Protein AF-A0A6V7LIC2-F1 (afdb_monomer)

Nearest PDB structures (foldseek):
  8or6-assembly2_B  TM=9.804E-01  e=8.734E-14  Drosophila melanogaster
  8orp-assembly2_B  TM=9.839E-01  e=2.144E-13  Drosophila melanogaster
  1tmq-assembly1_A  TM=9.818E-01  e=6.800E-13  Tenebrio molitor
  1vah-assembly1_A  TM=9.718E-01  e=3.379E-12  Sus scrofa
  1viw-assembly1_A  TM=9.582E-01  e=3.866E-11  Tenebrio molitor

InterPro domains:
  IPR006046 Alpha amylase [PR00110] (35-53)
  IPR006046 Alpha amylase [PR00110] (94-106)
  IPR017853 Glycoside hydrolase superfamily [SSF51445] (1-125)

Radius of gyration: 16.72 Å; Cα contacts (8 Å, |Δi|>4): 170; chains: 1; bounding box: 40×32×42 Å

Solvent-accessible surface area (backbone atoms only — not comparable to full-atom values): 7588 Å² total; per-residue (Å²): 77,79,67,38,69,81,48,60,56,67,60,52,47,55,54,58,72,70,56,71,56,46,58,50,91,78,73,39,57,88,81,34,66,74,88,52,49,31,38,29,90,48,89,79,83,59,92,71,54,54,77,71,41,43,92,72,29,24,29,40,38,62,55,53,12,29,53,54,20,30,27,71,70,65,76,40,67,66,76,66,55,81,62,66,53,84,88,72,82,60,69,56,80,94,28,44,41,77,48,55,57,53,88,46,35,68,71,67,37,90,68,55,58,88,32,40,45,34,83,92,47,45,82,73,58,102

Mean predicted aligned error: 3.37 Å

Organism: NCBI:txid1563983

Foldseek 3Di:
DPPQLPDQLVVLQVVQVPDDADDVVVVDDPPHGDADEDEDDDPPPDPRDPVSNLVRHAYEFPVQLLVLLCCLVVVDPPVVCPVPAPPPSTDHPRRYDYDNDDPAVLVPHDDNGNSRDDVVNVVSVD

pLDDT: mean 94.52, std 4.38, range [71.5, 98.5]

Structure (mmCIF, N/CA/C/O backbone):
data_AF-A0A6V7LIC2-F1
#
_entry.id   AF-A0A6V7LIC2-F1
#
loop_
_atom_site.group_PDB
_atom_site.id
_atom_site.type_symbol
_atom_site.label_atom_id
_atom_site.label_alt_id
_atom_site.label_comp_id
_atom_site.label_asym_id
_atom_site.label_entity_id
_atom_site.label_seq_id
_atom_site.pdbx_PDB_ins_code
_atom_site.Cartn_x
_atom_site.Cartn_y
_atom_site.Cartn_z
_atom_site.occupancy
_atom_site.B_iso_or_equiv
_atom_site.auth_seq_id
_atom_site.auth_comp_id
_atom_site.auth_asym_id
_atom_site.auth_atom_id
_atom_site.pdbx_PDB_model_num
ATOM 1 N N . LEU A 1 1 ? -9.300 2.058 3.115 1.00 96.62 1 LEU A N 1
ATOM 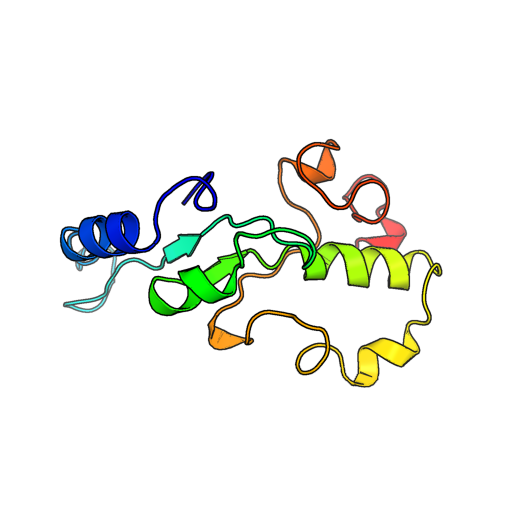2 C CA . LEU A 1 1 ? -9.723 3.467 3.165 1.00 96.62 1 LEU A CA 1
ATOM 3 C C . LEU A 1 1 ? -9.258 4.118 1.879 1.00 96.62 1 LEU A C 1
ATOM 5 O O . LEU A 1 1 ? -8.054 4.146 1.649 1.00 96.62 1 LEU A O 1
ATOM 9 N N . ASP A 1 2 ? -10.215 4.527 1.057 1.00 97.56 2 ASP A N 1
ATOM 10 C CA . ASP A 1 2 ? -9.996 5.247 -0.201 1.00 97.56 2 ASP A CA 1
ATOM 11 C C . ASP A 1 2 ? -9.378 6.626 0.056 1.00 97.56 2 ASP A C 1
ATOM 13 O O . ASP A 1 2 ? -9.645 7.221 1.105 1.00 97.56 2 ASP A O 1
ATOM 17 N N . ALA A 1 3 ? -8.550 7.105 -0.875 1.00 96.62 3 ALA A N 1
ATOM 18 C CA . ALA A 1 3 ? -8.022 8.470 -0.892 1.00 96.62 3 ALA A CA 1
ATOM 19 C C . ALA A 1 3 ? -7.375 8.931 0.435 1.00 96.62 3 ALA A C 1
ATOM 21 O O . ALA A 1 3 ? -7.364 10.122 0.756 1.00 96.62 3 ALA A O 1
ATOM 22 N N . ALA A 1 4 ? -6.801 8.005 1.212 1.00 97.88 4 ALA A N 1
ATOM 23 C CA . ALA A 1 4 ? -6.312 8.276 2.565 1.00 97.88 4 ALA A CA 1
ATOM 24 C C . ALA A 1 4 ? -5.207 9.342 2.598 1.00 97.88 4 ALA A C 1
ATOM 26 O O . ALA A 1 4 ? -5.123 10.098 3.560 1.00 97.88 4 ALA A O 1
ATOM 27 N N . LYS A 1 5 ? -4.421 9.457 1.518 1.00 97.19 5 LYS A N 1
ATOM 28 C CA . LYS A 1 5 ? -3.421 10.523 1.311 1.00 97.19 5 LYS A CA 1
ATOM 29 C C . LYS A 1 5 ? -3.979 11.943 1.479 1.00 97.19 5 LYS A C 1
ATOM 31 O O . LYS A 1 5 ? -3.225 12.866 1.773 1.00 97.19 5 LYS A O 1
ATOM 36 N N . HIS A 1 6 ? -5.275 12.127 1.238 1.00 97.75 6 HIS A N 1
ATOM 37 C CA . HIS A 1 6 ? -5.953 13.422 1.271 1.00 97.75 6 HIS A CA 1
ATOM 38 C C . HIS A 1 6 ? -6.613 13.726 2.622 1.00 97.75 6 HIS A C 1
ATOM 40 O O . HIS A 1 6 ? -7.341 14.709 2.744 1.00 97.75 6 HIS A O 1
ATOM 46 N N . MET A 1 7 ? -6.367 12.899 3.638 1.00 98.31 7 MET A N 1
ATOM 47 C CA . MET A 1 7 ? -6.859 13.091 4.997 1.00 98.31 7 MET A CA 1
ATOM 48 C C . MET A 1 7 ? -5.683 13.181 5.961 1.00 98.31 7 MET A C 1
ATOM 50 O O . MET A 1 7 ? -4.725 12.423 5.845 1.00 98.31 7 MET A O 1
ATOM 54 N N . TRP A 1 8 ? -5.766 14.067 6.953 1.00 97.88 8 TRP A N 1
ATOM 55 C CA . TRP A 1 8 ? -4.736 14.128 7.984 1.00 97.88 8 TRP A CA 1
ATOM 56 C C . TRP A 1 8 ? -4.663 12.793 8.742 1.00 97.88 8 TRP A C 1
ATOM 58 O O . TRP A 1 8 ? -5.705 12.293 9.188 1.00 97.88 8 TRP A O 1
ATOM 68 N N . PRO A 1 9 ? -3.462 12.220 8.953 1.00 97.25 9 PRO A N 1
ATOM 69 C CA . PRO A 1 9 ? -3.300 10.985 9.720 1.00 97.25 9 PRO A CA 1
ATOM 70 C C . PRO A 1 9 ? -3.982 11.047 11.098 1.00 97.25 9 PRO A C 1
ATOM 72 O O . PRO A 1 9 ? -4.591 10.080 11.554 1.00 97.25 9 PRO A O 1
ATOM 75 N N . GLN A 1 10 ? -3.949 12.209 11.751 1.00 97.25 10 GLN A N 1
ATOM 76 C CA . GLN A 1 10 ? -4.560 12.428 13.062 1.00 97.25 10 GLN A CA 1
ATOM 77 C C . GLN A 1 10 ? -6.089 12.300 13.020 1.00 97.25 10 GLN A C 1
ATOM 79 O O . GLN A 1 10 ? -6.672 11.676 13.908 1.00 97.25 10 GLN A O 1
ATOM 84 N N . ASP A 1 11 ? -6.736 12.822 11.976 1.00 98.00 11 ASP A N 1
ATOM 85 C CA . ASP A 1 11 ? -8.188 12.712 11.812 1.00 98.00 11 ASP A CA 1
ATOM 86 C C . ASP A 1 11 ? -8.599 11.248 11.614 1.00 98.00 11 ASP A C 1
ATOM 88 O O . ASP A 1 11 ? -9.561 10.773 12.225 1.00 98.00 11 ASP A O 1
ATOM 92 N N . LEU A 1 12 ? -7.820 10.495 10.830 1.00 97.50 12 LEU A N 1
ATOM 93 C CA . LEU A 1 12 ? -8.030 9.060 10.628 1.00 97.50 12 LEU A CA 1
ATOM 94 C C . LEU A 1 12 ? -7.867 8.258 11.914 1.00 97.50 12 LEU A C 1
ATOM 96 O O . LEU A 1 12 ? -8.720 7.424 12.227 1.00 97.50 12 LEU A O 1
ATOM 100 N N . ALA A 1 13 ? -6.815 8.535 12.685 1.00 95.81 13 ALA A N 1
ATOM 101 C CA . ALA A 1 13 ? -6.595 7.893 13.974 1.00 95.81 13 ALA A CA 1
ATOM 102 C C . ALA A 1 13 ? -7.801 8.110 14.903 1.00 95.81 13 ALA A C 1
ATOM 104 O O . ALA A 1 13 ? -8.322 7.154 15.479 1.00 95.81 13 ALA A O 1
ATOM 105 N N . ILE A 1 14 ? -8.313 9.342 14.981 1.00 97.25 14 ILE A N 1
ATOM 106 C CA . ILE A 1 14 ? -9.494 9.675 15.785 1.00 97.25 14 ILE A CA 1
ATOM 107 C C . ILE A 1 14 ? -10.729 8.899 15.305 1.00 97.25 14 ILE A C 1
ATOM 109 O O . ILE A 1 14 ? -11.432 8.310 16.130 1.00 97.25 14 ILE A O 1
ATOM 113 N N . ILE A 1 15 ? -10.997 8.851 13.996 1.00 97.44 15 ILE A N 1
ATOM 114 C CA . ILE A 1 15 ? -12.120 8.076 13.442 1.00 97.44 15 ILE A CA 1
ATOM 115 C C . ILE A 1 15 ? -11.998 6.602 13.845 1.00 97.44 15 ILE A C 1
ATOM 117 O O . ILE A 1 15 ? -12.962 6.016 14.342 1.00 97.44 15 ILE A O 1
ATOM 121 N N . TYR A 1 16 ? -10.811 6.010 13.708 1.00 95.44 16 TYR A N 1
ATOM 122 C CA . TYR A 1 16 ? -10.593 4.596 14.007 1.00 95.44 16 TYR A CA 1
ATOM 123 C C . TYR A 1 16 ? -10.743 4.263 15.489 1.00 95.44 16 TYR A C 1
ATOM 125 O O . TYR A 1 16 ? -11.207 3.167 15.799 1.00 95.44 16 TYR A O 1
ATOM 133 N N . THR A 1 17 ? -10.455 5.184 16.416 1.00 94.75 17 THR A N 1
ATOM 134 C CA . THR A 1 17 ? -10.747 4.962 17.851 1.00 94.75 17 THR A CA 1
ATOM 135 C C . THR A 1 17 ? -12.242 4.841 18.157 1.00 94.75 17 THR A C 1
ATOM 137 O O . THR A 1 17 ? -12.611 4.228 19.154 1.00 94.75 17 THR A O 1
ATOM 140 N N . ARG A 1 18 ? -13.115 5.379 17.294 1.00 97.19 18 ARG A N 1
ATOM 141 C CA . ARG A 1 18 ? -14.576 5.366 17.481 1.00 97.19 18 ARG A CA 1
ATOM 142 C C . ARG A 1 18 ? -15.270 4.186 16.807 1.00 97.19 18 ARG A C 1
ATOM 144 O O . ARG A 1 18 ? -16.468 3.990 17.007 1.00 97.19 18 ARG A O 1
ATOM 151 N N . LEU A 1 19 ? -14.548 3.401 16.009 1.00 97.12 19 LEU A N 1
ATOM 152 C CA . LEU A 1 19 ? -15.107 2.205 15.388 1.00 97.12 19 LEU A CA 1
ATOM 153 C C . LEU A 1 19 ? -15.368 1.127 16.441 1.00 97.12 19 LEU A C 1
ATOM 155 O O . LEU A 1 19 ? -14.608 0.984 17.401 1.00 97.12 19 LEU A O 1
ATOM 159 N N . LYS A 1 20 ? -16.440 0.360 16.245 1.00 97.94 20 LYS A N 1
ATOM 160 C CA . LYS A 1 20 ? -16.743 -0.818 17.063 1.00 97.94 20 LYS A CA 1
ATOM 161 C C . LYS A 1 20 ? -15.758 -1.946 16.753 1.00 97.94 20 LYS A C 1
ATOM 163 O O . LYS A 1 20 ? -15.174 -1.992 15.669 1.00 97.94 20 LYS A O 1
ATOM 168 N N . ASP A 1 21 ? -15.610 -2.859 17.703 1.00 98.31 21 ASP A N 1
ATOM 169 C CA . ASP A 1 21 ? -14.958 -4.143 17.452 1.00 98.31 21 ASP A CA 1
ATOM 170 C C . ASP A 1 21 ? -15.795 -4.979 16.466 1.00 98.31 21 ASP A C 1
ATOM 172 O O . ASP A 1 21 ? -16.992 -4.739 16.275 1.00 98.31 21 ASP A O 1
ATOM 176 N N . LEU A 1 22 ? -15.154 -5.949 15.817 1.00 98.44 22 LEU A N 1
ATOM 177 C CA . LEU A 1 22 ? -15.791 -6.865 14.877 1.00 98.44 22 LEU A CA 1
ATOM 178 C C . LEU A 1 22 ? -16.799 -7.776 15.588 1.00 98.44 22 LEU A C 1
ATOM 180 O O . LEU A 1 22 ? -16.636 -8.130 16.756 1.00 98.44 22 LEU A O 1
ATOM 184 N N . ASN A 1 23 ? -17.851 -8.155 14.860 1.00 98.19 23 ASN A N 1
ATOM 185 C CA . ASN A 1 23 ? -18.971 -8.908 15.414 1.00 98.19 23 ASN A CA 1
ATOM 186 C C . ASN A 1 23 ? -18.562 -10.346 15.777 1.00 98.19 23 ASN A C 1
ATOM 188 O O . ASN A 1 23 ? -18.158 -11.114 14.905 1.00 98.19 23 ASN A O 1
ATOM 192 N N . THR A 1 24 ? -18.741 -10.740 17.037 1.00 98.19 24 THR A N 1
ATOM 193 C CA . THR A 1 24 ? -18.46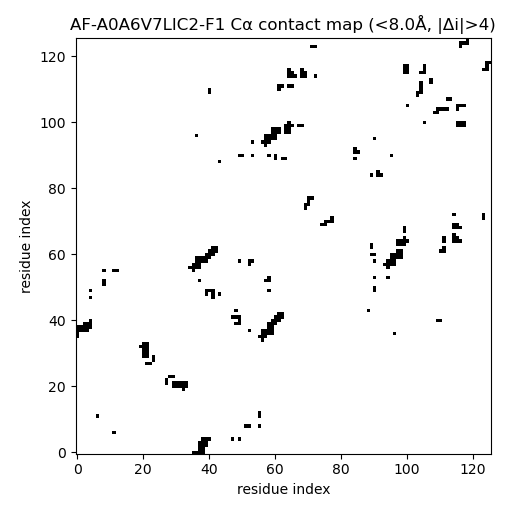4 -12.108 17.497 1.00 98.19 24 THR A CA 1
ATOM 194 C C . THR A 1 24 ? -19.371 -13.151 16.848 1.00 98.19 24 THR A C 1
ATOM 196 O O . THR A 1 24 ? -18.927 -14.272 16.618 1.00 98.19 24 THR A O 1
ATOM 199 N N . ASP A 1 25 ? -20.596 -12.784 16.459 1.00 98.31 25 ASP A N 1
ATOM 200 C CA . ASP A 1 25 ? -21.528 -13.693 15.774 1.00 98.31 25 ASP A CA 1
ATOM 201 C C . ASP A 1 25 ? -21.050 -14.053 14.358 1.00 98.31 25 ASP A C 1
ATOM 203 O O . ASP A 1 25 ? -21.451 -15.070 13.799 1.00 98.31 25 ASP A O 1
ATOM 207 N N . ALA A 1 26 ? -20.156 -13.242 13.781 1.00 97.19 26 ALA A N 1
ATOM 208 C CA . ALA A 1 26 ? -19.492 -13.531 12.511 1.00 97.19 26 ALA A CA 1
ATOM 209 C C . ALA A 1 26 ? -18.200 -14.360 12.683 1.00 97.19 26 ALA A C 1
ATOM 211 O O . ALA A 1 26 ? -17.452 -14.533 11.723 1.00 97.19 26 ALA A O 1
ATOM 212 N N . GLY A 1 27 ? -17.923 -14.866 13.891 1.00 97.75 27 GLY A N 1
ATOM 213 C CA . GLY A 1 27 ? -16.778 -15.732 14.184 1.00 97.75 27 GLY A CA 1
ATOM 214 C C . GLY A 1 27 ? -15.494 -15.004 14.589 1.00 97.75 27 GLY A C 1
ATOM 215 O O . GLY A 1 27 ? -14.448 -15.642 14.708 1.00 97.75 27 GLY A O 1
ATOM 216 N N . PHE A 1 28 ? -15.538 -13.689 14.820 1.00 98.50 28 PHE A N 1
ATOM 217 C CA . PHE A 1 28 ? -14.383 -12.944 15.329 1.00 98.50 28 PHE A CA 1
ATOM 218 C C . PHE A 1 28 ? -14.224 -13.128 16.844 1.00 98.50 28 PHE A C 1
ATOM 220 O O . PHE A 1 28 ? -15.203 -13.187 17.587 1.00 98.50 28 PHE A O 1
ATOM 227 N N . ALA A 1 29 ? -12.982 -13.173 17.328 1.00 98.38 29 ALA A N 1
ATOM 228 C CA . ALA A 1 29 ? -12.719 -13.198 18.765 1.00 98.38 29 ALA A CA 1
ATOM 229 C C . ALA A 1 29 ? -13.183 -11.883 19.434 1.00 98.38 29 ALA A C 1
ATOM 231 O O . ALA A 1 29 ? -13.130 -10.824 18.793 1.00 98.38 29 ALA A O 1
ATOM 232 N N . PRO A 1 30 ? -13.581 -11.897 20.722 1.00 98.00 30 PRO A N 1
ATOM 233 C CA . PRO A 1 30 ? -13.912 -10.674 21.449 1.00 98.00 30 PRO A CA 1
ATOM 234 C C . PRO A 1 30 ? -12.786 -9.636 21.364 1.00 98.00 30 PRO A C 1
ATOM 236 O O . PRO A 1 30 ? -11.610 -9.985 21.465 1.00 98.00 30 PRO A O 1
ATOM 239 N N . LYS A 1 31 ? -13.150 -8.357 21.216 1.00 97.25 31 LYS A N 1
ATOM 240 C CA . LYS A 1 31 ? -12.221 -7.218 21.070 1.00 97.25 31 LYS A CA 1
ATOM 241 C C . LYS A 1 31 ? -11.362 -7.218 19.796 1.00 97.25 31 LYS A C 1
ATOM 243 O O . LYS A 1 31 ? -10.373 -6.489 19.719 1.00 97.25 31 LYS A O 1
ATOM 248 N N . SER A 1 32 ? -11.724 -8.004 18.780 1.00 98.19 32 SER A N 1
ATOM 249 C CA . SER A 1 32 ? -11.057 -7.941 17.474 1.00 98.19 32 SER A CA 1
ATOM 250 C C . SER A 1 32 ? -11.327 -6.594 16.804 1.00 98.19 32 SER A C 1
ATOM 252 O O . SER A 1 32 ? -12.473 -6.274 16.497 1.00 98.19 32 SER A O 1
ATOM 254 N N . ARG A 1 33 ? -10.284 -5.803 16.545 1.00 96.88 33 ARG A N 1
ATOM 255 C CA . ARG A 1 33 ? -10.411 -4.552 15.783 1.00 96.88 33 ARG A CA 1
ATOM 256 C C . ARG A 1 33 ? -10.533 -4.841 14.281 1.00 96.88 33 ARG A C 1
ATOM 258 O O . ARG A 1 33 ? -9.930 -5.805 13.808 1.00 96.88 33 ARG A O 1
ATOM 265 N N . PRO A 1 34 ? -11.261 -4.007 13.516 1.00 96.88 34 PRO A N 1
ATOM 266 C CA . PRO A 1 34 ? -11.224 -4.066 12.060 1.00 96.88 34 PRO A CA 1
ATOM 267 C C . PRO A 1 34 ? -9.796 -3.938 11.523 1.00 96.88 34 PRO A C 1
ATOM 269 O O . PRO A 1 34 ? -8.976 -3.199 12.068 1.00 96.88 34 PRO A O 1
ATOM 272 N N . PHE A 1 35 ? -9.509 -4.646 10.433 1.00 96.69 35 PHE A N 1
ATOM 273 C CA . PHE A 1 35 ? -8.249 -4.500 9.718 1.00 96.69 35 PHE A CA 1
ATOM 274 C C . PHE A 1 35 ? -8.310 -3.285 8.788 1.00 96.69 35 P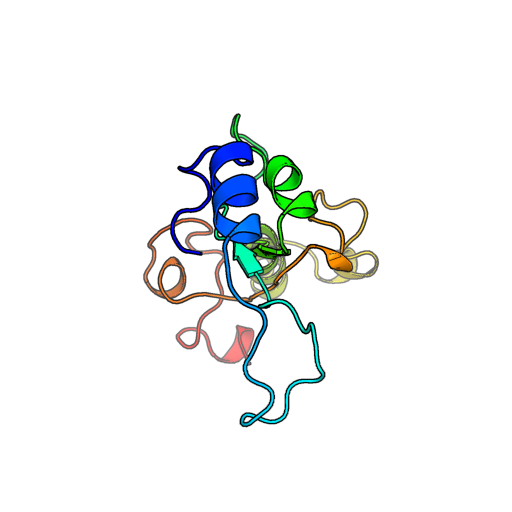HE A C 1
ATOM 276 O O . PHE A 1 35 ? -9.178 -3.207 7.917 1.00 96.69 35 PHE A O 1
ATOM 283 N N . TYR A 1 36 ? -7.374 -2.352 8.953 1.00 97.12 36 TYR A N 1
ATOM 284 C CA . TYR A 1 36 ? -7.289 -1.148 8.133 1.00 97.12 36 TYR A CA 1
ATOM 285 C C . TYR A 1 36 ? -6.139 -1.259 7.142 1.00 97.12 36 TYR A C 1
ATOM 287 O O . TYR A 1 36 ? -4.994 -1.500 7.527 1.00 97.12 36 TYR A O 1
ATOM 295 N N . TYR A 1 37 ? -6.442 -1.002 5.875 1.00 97.69 37 TYR A N 1
ATOM 296 C CA . TYR A 1 37 ? -5.444 -0.645 4.880 1.00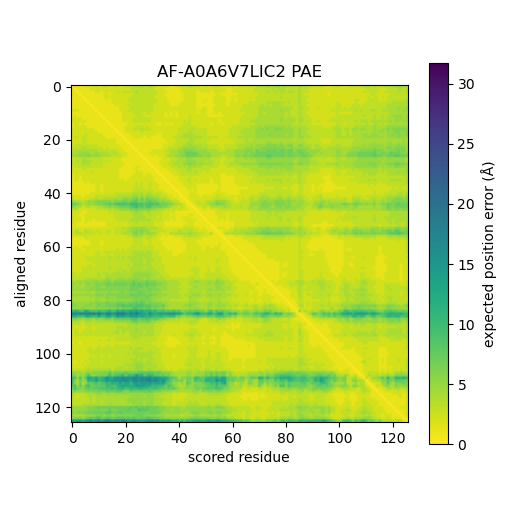 97.69 37 TYR A CA 1
ATOM 297 C C . TYR A 1 37 ? -5.823 0.689 4.235 1.00 97.69 37 TYR A C 1
ATOM 299 O O . TYR A 1 37 ? -7.006 0.977 4.021 1.00 97.69 37 TYR A O 1
ATOM 307 N N . LEU A 1 38 ? -4.829 1.525 3.979 1.00 98.19 38 LEU A N 1
ATOM 308 C CA . LEU A 1 38 ? -4.971 2.915 3.586 1.00 98.19 38 LEU A CA 1
ATOM 309 C C . LEU A 1 38 ? -4.375 3.113 2.196 1.00 98.19 38 LEU A C 1
ATOM 311 O O . LEU A 1 38 ? -3.237 2.719 1.930 1.00 98.19 38 LEU A O 1
ATOM 315 N N . GLU A 1 39 ? -5.150 3.727 1.311 1.00 97.88 39 GLU A N 1
ATOM 316 C CA . GLU A 1 39 ? -4.677 4.112 -0.007 1.00 97.88 39 GLU A CA 1
ATOM 317 C C . GLU A 1 39 ? -3.874 5.412 0.076 1.00 97.88 39 GLU A C 1
ATOM 319 O O . GLU A 1 39 ? -4.420 6.515 0.149 1.00 97.88 39 GLU A O 1
ATOM 324 N N . VAL A 1 40 ? -2.550 5.269 0.071 1.00 96.94 40 VAL A N 1
ATOM 325 C CA . VAL A 1 40 ? -1.610 6.389 0.048 1.00 96.94 40 VAL A CA 1
ATOM 326 C C . VAL A 1 40 ? -0.644 6.175 -1.109 1.00 96.94 40 VAL A C 1
ATOM 328 O O . VAL A 1 40 ? 0.313 5.414 -1.000 1.00 96.94 40 VAL A O 1
ATOM 331 N N . ILE A 1 41 ? -0.914 6.823 -2.243 1.00 95.25 41 ILE A N 1
ATOM 332 C CA . ILE A 1 41 ? -0.019 6.783 -3.404 1.00 95.25 41 ILE A CA 1
ATOM 333 C C . ILE A 1 41 ? 1.209 7.644 -3.090 1.00 95.25 41 ILE A C 1
ATOM 335 O O . ILE A 1 41 ? 1.099 8.866 -3.056 1.00 95.25 41 ILE A O 1
ATOM 339 N N . ASP A 1 42 ? 2.360 7.014 -2.864 1.00 94.06 42 ASP A N 1
ATOM 340 C CA . ASP A 1 42 ? 3.638 7.682 -2.591 1.00 94.06 42 ASP A CA 1
ATOM 341 C C . ASP A 1 42 ? 4.787 6.968 -3.321 1.00 94.06 42 ASP A C 1
ATOM 343 O O . ASP A 1 42 ? 5.171 5.844 -2.973 1.00 94.06 42 ASP A O 1
ATOM 347 N N . PHE A 1 43 ? 5.348 7.658 -4.320 1.00 90.75 43 PHE A N 1
ATOM 348 C CA . PHE A 1 43 ? 6.503 7.211 -5.112 1.00 90.75 43 PHE A CA 1
ATOM 349 C C . PHE A 1 43 ? 7.839 7.799 -4.634 1.00 90.75 43 PHE A C 1
ATOM 351 O O . PHE A 1 43 ? 8.854 7.660 -5.311 1.00 90.75 43 PHE A O 1
ATOM 358 N N . GLY A 1 44 ? 7.861 8.464 -3.477 1.00 88.94 44 GLY A N 1
ATOM 359 C CA . GLY A 1 44 ? 9.069 8.976 -2.835 1.00 88.94 44 GLY A CA 1
ATOM 360 C C . GLY A 1 44 ? 9.401 10.441 -3.133 1.00 88.94 44 GLY A C 1
ATOM 361 O O . GLY A 1 44 ? 10.210 11.021 -2.408 1.00 88.94 44 GLY A O 1
ATOM 362 N N . THR A 1 45 ? 8.760 11.084 -4.112 1.00 88.69 45 THR A N 1
ATOM 363 C CA . THR A 1 45 ? 9.063 12.472 -4.530 1.00 88.69 45 THR A CA 1
ATOM 364 C C . THR A 1 45 ? 8.150 13.538 -3.922 1.00 88.69 45 THR A C 1
ATOM 366 O O . THR A 1 45 ? 8.441 14.726 -4.028 1.00 88.69 45 THR A O 1
ATOM 369 N N . GLU A 1 46 ? 7.057 13.140 -3.275 1.00 91.94 46 GLU A N 1
ATOM 370 C CA . GLU A 1 46 ? 6.025 14.063 -2.790 1.00 91.94 46 GLU A CA 1
ATOM 371 C C . GLU A 1 46 ? 6.203 14.401 -1.305 1.00 91.94 46 GLU A C 1
ATOM 373 O O . GLU A 1 46 ? 6.921 13.708 -0.589 1.00 91.94 46 GLU A O 1
ATOM 378 N N . ALA A 1 47 ? 5.565 15.475 -0.829 1.00 95.19 47 ALA A N 1
ATOM 379 C CA . ALA A 1 47 ? 5.674 15.897 0.571 1.00 95.19 47 ALA A CA 1
ATOM 380 C C . ALA A 1 47 ? 4.999 14.916 1.542 1.00 95.19 47 ALA A C 1
ATOM 382 O O . ALA A 1 47 ? 5.561 14.630 2.593 1.00 95.19 47 ALA A O 1
ATOM 383 N N . VAL A 1 48 ? 3.825 14.395 1.168 1.00 96.81 48 VAL A N 1
ATOM 384 C CA . VAL A 1 48 ? 3.091 13.400 1.959 1.00 96.81 48 VAL A CA 1
ATOM 385 C C . VAL A 1 48 ? 3.739 12.035 1.769 1.00 96.81 48 VAL A C 1
ATOM 387 O O . VAL A 1 48 ? 3.866 11.566 0.637 1.00 96.81 48 VAL A O 1
ATOM 390 N N . LYS A 1 49 ? 4.127 11.401 2.873 1.00 95.81 49 LYS A N 1
ATOM 391 C CA . LYS A 1 49 ? 4.814 10.110 2.905 1.00 95.81 49 LYS A CA 1
ATOM 392 C C . LYS A 1 49 ? 3.909 9.013 3.444 1.00 95.81 49 LYS A C 1
ATOM 394 O O . LYS A 1 49 ? 3.203 9.195 4.434 1.00 95.81 49 LYS A O 1
ATOM 399 N N . LYS A 1 50 ? 3.982 7.815 2.860 1.00 94.81 50 LYS A N 1
ATOM 400 C CA . LYS A 1 50 ? 3.227 6.642 3.353 1.00 94.81 50 LYS A CA 1
ATOM 401 C C . LYS A 1 50 ? 3.565 6.274 4.801 1.00 94.81 50 LYS A C 1
ATOM 403 O O . LYS A 1 50 ? 2.695 5.810 5.532 1.00 94.81 50 LYS A O 1
ATOM 408 N N . GLN A 1 51 ? 4.792 6.541 5.249 1.00 95.00 51 GLN A N 1
ATOM 409 C CA . GLN A 1 51 ? 5.237 6.295 6.626 1.00 95.00 51 GLN A CA 1
ATOM 410 C C . GLN A 1 51 ? 4.475 7.128 7.669 1.00 95.00 51 GLN A C 1
ATOM 412 O O . GLN A 1 51 ? 4.438 6.745 8.833 1.00 95.00 51 GLN A O 1
ATOM 417 N N . GLU A 1 52 ? 3.817 8.222 7.274 1.00 97.12 52 GLU A N 1
ATOM 418 C CA . GLU A 1 52 ? 2.955 8.996 8.178 1.00 97.12 52 GLU A CA 1
ATOM 419 C C . GLU A 1 52 ? 1.694 8.218 8.599 1.00 97.12 52 GLU A C 1
ATOM 421 O O . GLU A 1 52 ? 1.055 8.561 9.593 1.00 97.12 52 GLU A O 1
ATOM 426 N N . TYR A 1 53 ? 1.345 7.148 7.872 1.00 97.62 53 TYR A N 1
ATOM 427 C CA . TYR A 1 53 ? 0.103 6.391 8.046 1.00 97.62 53 TYR A CA 1
ATOM 428 C C . TYR A 1 53 ? 0.305 4.983 8.627 1.00 97.62 53 TYR A C 1
ATOM 430 O O . TYR A 1 53 ? -0.668 4.369 9.072 1.00 97.62 53 TYR A O 1
ATOM 438 N N . THR A 1 54 ? 1.537 4.460 8.673 1.00 94.31 54 THR A N 1
ATOM 439 C CA . THR A 1 54 ? 1.810 3.064 9.082 1.00 94.31 54 THR A CA 1
ATOM 440 C C . THR A 1 54 ? 1.491 2.778 10.554 1.00 94.31 54 THR A C 1
ATOM 442 O O . THR A 1 54 ? 1.204 1.642 10.913 1.00 94.31 54 THR A O 1
ATOM 445 N N . GLY A 1 55 ? 1.446 3.805 11.410 1.00 92.94 55 GLY A N 1
ATOM 446 C CA . GLY A 1 55 ? 0.995 3.678 12.803 1.00 92.94 55 GLY A CA 1
ATOM 447 C C . GLY A 1 55 ? -0.526 3.551 12.980 1.00 92.94 55 GLY A C 1
ATOM 448 O O . GLY A 1 55 ? -0.992 3.306 14.090 1.00 92.94 55 GLY A O 1
ATOM 449 N N . ILE A 1 56 ? -1.307 3.739 11.911 1.00 94.19 56 ILE A N 1
ATOM 450 C CA . ILE A 1 56 ? -2.780 3.781 11.942 1.00 94.19 56 ILE A CA 1
ATOM 451 C C . ILE A 1 56 ? -3.379 2.529 11.281 1.00 94.19 56 ILE A C 1
ATOM 453 O O . ILE A 1 56 ? -4.443 2.044 11.671 1.00 94.19 56 ILE A O 1
ATOM 457 N N . GLY A 1 57 ? -2.690 1.987 10.283 1.00 95.75 57 GLY A N 1
ATOM 458 C CA . GLY A 1 57 ? -3.040 0.762 9.580 1.00 95.75 57 GLY A CA 1
ATOM 459 C C . GLY A 1 57 ? -1.996 0.452 8.517 1.00 95.75 57 GLY A C 1
ATOM 460 O O . GLY A 1 57 ? -0.993 1.153 8.394 1.00 95.75 57 GLY A O 1
ATOM 461 N N . ARG A 1 58 ? -2.232 -0.588 7.716 1.00 98.00 58 ARG A N 1
ATOM 462 C CA . ARG A 1 58 ? -1.322 -0.894 6.607 1.00 98.00 58 ARG A CA 1
ATOM 463 C C . ARG A 1 58 ? -1.480 0.116 5.479 1.00 98.00 58 ARG A C 1
ATOM 465 O O . ARG A 1 58 ? -2.572 0.615 5.248 1.00 98.00 58 ARG A O 1
ATOM 472 N N . VAL A 1 59 ? -0.427 0.380 4.726 1.00 97.69 59 VAL A N 1
ATOM 473 C CA . VAL A 1 59 ? -0.467 1.240 3.539 1.00 97.69 59 VAL A CA 1
ATOM 474 C C . VAL A 1 59 ? -0.378 0.402 2.275 1.00 97.69 59 VAL A C 1
ATOM 476 O O . VAL A 1 59 ? 0.318 -0.614 2.243 1.00 97.69 59 VAL A O 1
ATOM 479 N N . ILE A 1 60 ? -1.089 0.811 1.227 1.00 97.62 60 ILE A N 1
ATOM 480 C CA . ILE A 1 60 ? -0.922 0.208 -0.095 1.00 97.62 60 ILE A CA 1
ATOM 481 C C . ILE A 1 60 ? 0.456 0.603 -0.641 1.00 97.62 60 ILE A C 1
ATOM 483 O O . ILE A 1 60 ? 0.728 1.780 -0.864 1.00 97.62 60 ILE A O 1
ATOM 487 N N . GLU A 1 61 ? 1.326 -0.378 -0.871 1.00 96.38 61 GLU A N 1
ATOM 488 C CA . GLU A 1 61 ? 2.678 -0.151 -1.381 1.00 96.38 61 GLU A CA 1
ATOM 489 C C . GLU A 1 61 ? 2.682 -0.140 -2.917 1.00 96.38 61 GLU A C 1
ATOM 491 O O . GLU A 1 61 ? 2.974 -1.143 -3.570 1.00 96.38 61 GLU A O 1
ATOM 496 N N . PHE A 1 62 ? 2.336 1.007 -3.510 1.00 95.56 62 PHE A N 1
ATOM 497 C CA . PHE A 1 62 ? 2.242 1.164 -4.968 1.00 95.56 62 PHE A CA 1
ATOM 498 C C . PHE A 1 62 ? 3.582 0.983 -5.699 1.00 95.56 62 PHE A C 1
ATOM 500 O O . PHE A 1 62 ? 3.589 0.566 -6.859 1.00 95.56 62 PHE A O 1
ATOM 507 N N . THR A 1 63 ? 4.721 1.235 -5.040 1.00 94.50 63 THR A N 1
ATOM 508 C CA . THR A 1 63 ? 6.048 0.984 -5.630 1.00 94.50 63 THR A CA 1
ATOM 509 C C . THR A 1 63 ? 6.254 -0.502 -5.933 1.00 94.50 63 THR A C 1
ATOM 511 O O . THR A 1 63 ? 6.988 -0.842 -6.861 1.00 94.50 63 THR A O 1
ATOM 514 N N . TYR A 1 64 ? 5.563 -1.393 -5.213 1.00 95.19 64 TYR A N 1
ATOM 515 C CA . TYR A 1 64 ? 5.710 -2.838 -5.365 1.00 95.19 64 TYR A CA 1
ATOM 516 C C . TYR A 1 64 ? 5.387 -3.316 -6.788 1.00 95.19 64 TYR A C 1
ATOM 518 O O . TYR A 1 64 ? 6.219 -3.948 -7.439 1.00 95.19 64 TYR A O 1
ATOM 526 N N . GLY A 1 65 ? 4.203 -2.963 -7.297 1.00 95.06 65 GLY A N 1
ATOM 527 C CA . GLY A 1 65 ? 3.767 -3.336 -8.644 1.00 95.06 65 GLY A CA 1
ATOM 528 C C . GLY A 1 65 ? 4.604 -2.690 -9.752 1.00 95.06 65 GLY A C 1
ATOM 529 O O . GLY A 1 65 ? 4.844 -3.315 -10.783 1.00 95.06 65 GLY A O 1
ATOM 530 N N . ILE A 1 66 ? 5.110 -1.471 -9.527 1.00 94.62 66 ILE A N 1
ATOM 531 C CA . ILE A 1 66 ? 5.967 -0.755 -10.486 1.00 94.62 66 ILE A CA 1
ATOM 532 C C . ILE A 1 66 ? 7.313 -1.458 -10.647 1.00 94.62 66 ILE A C 1
ATOM 534 O O . ILE A 1 66 ? 7.726 -1.728 -11.775 1.00 94.62 66 ILE A O 1
ATOM 538 N N . VAL A 1 67 ? 7.990 -1.770 -9.537 1.00 94.56 67 VAL A N 1
ATOM 539 C CA . VAL A 1 67 ? 9.308 -2.419 -9.580 1.00 94.56 67 VAL A CA 1
ATOM 540 C C . VAL A 1 67 ? 9.201 -3.785 -10.242 1.00 94.56 67 VAL A C 1
ATOM 542 O O . VAL A 1 67 ? 9.930 -4.056 -11.194 1.00 94.56 67 VAL A O 1
ATOM 545 N N . LEU A 1 68 ? 8.254 -4.622 -9.808 1.00 95.19 68 LEU A N 1
ATOM 546 C CA . LEU A 1 68 ? 8.058 -5.931 -10.432 1.00 95.19 68 LEU A CA 1
ATOM 547 C C . LEU A 1 68 ? 7.681 -5.797 -11.909 1.00 95.19 68 LEU A C 1
ATOM 549 O O . LEU A 1 68 ? 8.197 -6.534 -12.745 1.00 95.19 68 LEU A O 1
ATOM 553 N N . GLY A 1 69 ? 6.856 -4.812 -12.256 1.00 95.81 69 GLY A N 1
ATOM 554 C CA . GLY A 1 69 ? 6.514 -4.527 -13.639 1.00 95.81 69 GLY A CA 1
ATOM 555 C C . GLY A 1 69 ? 7.722 -4.214 -14.521 1.00 95.81 69 GLY A C 1
ATOM 556 O O . GLY A 1 69 ? 7.876 -4.815 -15.585 1.00 95.81 69 GLY A O 1
ATOM 557 N N . ASN A 1 70 ? 8.619 -3.341 -14.062 1.00 95.38 70 ASN A N 1
ATOM 558 C CA . ASN A 1 70 ? 9.855 -3.010 -14.775 1.00 95.38 70 ASN A CA 1
ATOM 559 C C . ASN A 1 70 ? 10.782 -4.225 -14.919 1.00 95.38 70 ASN A C 1
ATOM 561 O O . ASN A 1 70 ? 11.298 -4.485 -16.008 1.00 95.38 70 ASN A O 1
ATOM 565 N N . MET A 1 71 ? 10.944 -5.006 -13.850 1.00 95.56 71 MET A N 1
ATOM 566 C CA . MET A 1 71 ? 11.809 -6.189 -13.826 1.00 95.56 71 MET A CA 1
ATOM 567 C C . MET A 1 71 ? 11.335 -7.269 -14.809 1.00 95.56 71 MET A C 1
ATOM 569 O O . MET A 1 71 ? 12.100 -7.759 -15.638 1.00 95.56 71 MET A O 1
ATOM 573 N N . PHE A 1 72 ? 10.045 -7.612 -14.785 1.00 95.75 72 PHE A N 1
ATOM 574 C CA . PHE A 1 72 ? 9.482 -8.650 -15.658 1.00 95.75 72 PHE A CA 1
ATOM 575 C C . PHE A 1 72 ? 9.330 -8.198 -17.118 1.00 95.75 72 PHE A C 1
ATOM 577 O O . PHE A 1 72 ? 9.280 -9.034 -18.020 1.00 95.75 72 PHE A O 1
ATOM 584 N N . ARG A 1 73 ? 9.298 -6.886 -17.385 1.00 95.25 73 ARG A N 1
ATOM 585 C CA . ARG A 1 73 ? 9.394 -6.330 -18.746 1.00 95.25 73 ARG A CA 1
ATOM 586 C C . ARG A 1 73 ? 10.828 -6.278 -19.279 1.00 95.25 73 ARG A C 1
ATOM 588 O O . ARG A 1 73 ? 11.009 -5.955 -20.450 1.00 95.25 73 ARG A O 1
ATOM 595 N N . GLY A 1 74 ? 11.823 -6.597 -18.450 1.00 94.81 74 GLY A N 1
ATOM 596 C CA . GLY A 1 74 ? 13.239 -6.523 -18.806 1.00 94.81 74 GLY A CA 1
ATOM 597 C C . GLY A 1 74 ? 13.788 -5.097 -18.860 1.00 94.81 74 GLY A C 1
ATOM 598 O O . GLY A 1 74 ? 14.840 -4.881 -19.452 1.00 94.81 74 GLY A O 1
ATOM 599 N N . SER A 1 75 ? 13.082 -4.124 -18.274 1.00 95.19 75 SER A N 1
ATOM 600 C CA . SER A 1 75 ? 13.590 -2.758 -18.108 1.00 95.19 75 SER A CA 1
ATOM 601 C C . SER A 1 75 ? 14.653 -2.675 -17.012 1.00 95.19 75 SER A C 1
ATOM 603 O O . SER A 1 75 ? 15.499 -1.795 -17.070 1.00 95.19 75 SER A O 1
ATOM 605 N N . GLU A 1 76 ? 14.620 -3.605 -16.053 1.00 94.00 76 GLU A N 1
ATOM 606 C CA . GLU A 1 76 ? 15.594 -3.751 -14.967 1.00 94.00 76 GLU A CA 1
ATOM 607 C C . GLU A 1 76 ? 15.958 -5.245 -14.777 1.00 94.00 76 GLU A C 1
ATOM 609 O O . GLU A 1 76 ? 15.153 -6.117 -15.136 1.00 94.00 76 GLU A O 1
ATOM 614 N N . PRO A 1 77 ? 17.145 -5.593 -14.239 1.00 94.69 77 PRO A N 1
ATOM 615 C CA . PRO A 1 77 ? 17.580 -6.985 -14.099 1.00 94.69 77 PRO A CA 1
ATOM 616 C C . PRO A 1 77 ? 16.857 -7.742 -12.974 1.00 94.69 77 PRO A C 1
ATOM 618 O O . PRO A 1 77 ? 16.988 -7.411 -11.800 1.00 94.69 77 PRO A O 1
ATOM 621 N N . LEU A 1 78 ? 16.224 -8.879 -13.292 1.00 95.38 78 LEU A N 1
ATOM 622 C CA . LEU A 1 78 ? 15.558 -9.742 -12.294 1.00 95.38 78 LEU A CA 1
ATOM 623 C C . LEU A 1 78 ? 16.461 -10.176 -11.122 1.00 95.38 78 LEU A C 1
ATOM 625 O O . LEU A 1 78 ? 15.963 -10.426 -10.027 1.00 95.38 78 LEU A O 1
ATOM 629 N N . ASN A 1 79 ? 17.779 -10.266 -11.337 1.00 95.00 79 ASN A N 1
ATOM 630 C CA . ASN A 1 79 ? 18.750 -10.625 -10.297 1.00 95.00 79 ASN A CA 1
ATOM 631 C C . ASN A 1 79 ? 18.757 -9.639 -9.114 1.00 95.00 79 ASN A C 1
ATOM 633 O O . ASN A 1 79 ? 19.120 -10.021 -8.000 1.00 95.00 79 ASN A O 1
ATOM 637 N N . ASP A 1 80 ? 18.318 -8.399 -9.323 1.00 92.75 80 ASP A N 1
ATOM 638 C CA . ASP A 1 80 ? 18.275 -7.392 -8.265 1.00 92.75 80 ASP A CA 1
ATOM 639 C C . ASP A 1 80 ? 17.172 -7.686 -7.241 1.00 92.75 80 ASP A C 1
ATOM 641 O O . ASP A 1 80 ? 17.276 -7.281 -6.088 1.00 92.75 80 ASP A O 1
ATOM 645 N N . LEU A 1 81 ? 16.183 -8.524 -7.577 1.00 93.75 81 LEU A N 1
ATOM 646 C CA . LEU A 1 81 ? 15.157 -8.954 -6.622 1.00 93.75 81 LEU A CA 1
ATOM 647 C C . LEU A 1 81 ? 15.688 -9.861 -5.497 1.00 93.75 81 LEU A C 1
ATOM 649 O O . LEU A 1 81 ? 14.958 -10.146 -4.548 1.00 93.75 81 LEU A O 1
ATOM 653 N N . ARG A 1 82 ? 16.957 -10.291 -5.543 1.00 92.62 82 ARG A N 1
ATOM 654 C CA . ARG A 1 82 ? 17.584 -11.125 -4.497 1.00 92.62 82 ARG A CA 1
ATOM 655 C C . ARG A 1 82 ? 17.511 -10.522 -3.089 1.00 92.62 82 ARG A C 1
ATOM 657 O O . ARG A 1 82 ? 17.540 -11.262 -2.113 1.00 92.62 82 ARG A O 1
ATOM 664 N N . ASN A 1 83 ? 17.453 -9.194 -2.981 1.00 87.88 83 ASN A N 1
ATOM 665 C CA . ASN A 1 83 ? 17.295 -8.459 -1.724 1.00 87.88 83 ASN A CA 1
ATOM 666 C C . ASN A 1 83 ? 16.052 -7.551 -1.751 1.00 87.88 83 ASN A C 1
ATOM 668 O O . ASN A 1 83 ? 16.039 -6.503 -1.105 1.00 87.88 83 ASN A O 1
ATOM 672 N N . TRP A 1 84 ? 15.028 -7.929 -2.523 1.00 90.31 84 TRP A N 1
ATOM 673 C CA . TRP A 1 84 ? 13.777 -7.184 -2.630 1.00 90.31 84 TRP A CA 1
ATOM 674 C C . TRP A 1 84 ? 13.116 -7.001 -1.259 1.00 90.31 84 TRP A C 1
ATOM 676 O O . TRP A 1 84 ? 12.973 -7.956 -0.494 1.00 90.31 84 TRP A O 1
ATOM 686 N N . GLY A 1 85 ? 12.710 -5.768 -0.948 1.00 84.88 85 GLY A N 1
ATOM 687 C CA . GLY A 1 85 ? 12.162 -5.407 0.358 1.00 84.88 85 GLY A CA 1
ATOM 688 C C . GLY A 1 85 ? 12.981 -4.324 1.057 1.00 84.88 85 GLY A C 1
ATOM 689 O O . GLY A 1 85 ? 13.079 -3.193 0.576 1.00 84.88 85 GLY A O 1
ATOM 690 N N . ASN A 1 86 ? 13.548 -4.656 2.220 1.00 71.50 86 ASN A N 1
ATOM 691 C CA . ASN A 1 86 ? 14.284 -3.707 3.059 1.00 71.50 86 ASN A CA 1
ATOM 692 C C . ASN A 1 86 ? 15.461 -3.079 2.292 1.00 71.50 86 ASN A C 1
ATOM 694 O O . ASN A 1 86 ? 16.312 -3.782 1.756 1.00 71.50 86 ASN A O 1
ATOM 698 N N . GLY A 1 87 ? 15.513 -1.744 2.264 1.00 80.50 87 GLY A N 1
ATOM 699 C CA . GLY A 1 87 ? 16.510 -0.970 1.510 1.00 80.50 87 GLY A CA 1
ATOM 700 C C . GLY A 1 87 ? 16.001 -0.394 0.184 1.00 80.50 87 GLY A C 1
ATOM 701 O O . GLY A 1 87 ? 16.633 0.505 -0.356 1.00 80.50 87 GLY A O 1
ATOM 702 N N . TRP A 1 88 ? 14.827 -0.822 -0.294 1.00 89.00 88 TRP A N 1
ATOM 703 C CA . TRP A 1 88 ? 14.203 -0.314 -1.527 1.00 89.00 88 TRP A CA 1
ATOM 704 C C . TRP A 1 88 ? 13.234 0.860 -1.297 1.00 89.00 88 TRP A C 1
ATOM 706 O O . TRP A 1 88 ? 12.470 1.226 -2.185 1.00 89.00 88 TRP A O 1
ATOM 716 N N . GLY A 1 89 ? 13.217 1.436 -0.090 1.00 88.00 89 GLY A N 1
ATOM 717 C CA . GLY A 1 89 ? 12.284 2.514 0.269 1.00 88.00 89 GLY A CA 1
ATOM 718 C C . GLY A 1 89 ? 10.815 2.075 0.367 1.00 88.00 89 GLY A C 1
ATOM 719 O O . GLY A 1 89 ? 9.918 2.921 0.361 1.00 88.00 89 GLY A O 1
ATOM 720 N N . LEU A 1 90 ? 10.563 0.764 0.449 1.00 92.81 90 LEU A N 1
ATOM 721 C CA . LEU A 1 90 ? 9.234 0.212 0.710 1.00 92.81 90 LEU A CA 1
ATOM 722 C C . LEU A 1 90 ? 8.851 0.394 2.182 1.00 92.81 90 LEU A C 1
ATOM 724 O O . LEU A 1 90 ? 9.716 0.470 3.059 1.00 92.81 90 LEU A O 1
ATOM 728 N N . ALA A 1 91 ? 7.552 0.413 2.461 1.00 93.50 91 ALA A N 1
ATOM 729 C CA . ALA A 1 91 ? 7.035 0.209 3.803 1.00 93.50 91 ALA A CA 1
ATOM 730 C C . ALA A 1 91 ? 7.512 -1.144 4.360 1.00 93.50 91 ALA A C 1
ATOM 732 O O . ALA A 1 91 ? 7.703 -2.114 3.619 1.00 93.50 91 ALA A O 1
ATOM 733 N N . ASN A 1 92 ? 7.688 -1.219 5.682 1.00 93.56 92 ASN A N 1
ATOM 734 C CA . ASN A 1 92 ? 8.046 -2.473 6.336 1.00 93.56 92 ASN A CA 1
ATOM 735 C C . ASN A 1 92 ? 6.998 -3.546 6.021 1.00 93.56 92 ASN A C 1
ATOM 737 O O . ASN A 1 92 ? 5.807 -3.254 5.924 1.00 93.56 92 ASN A O 1
ATOM 741 N N . SER A 1 93 ? 7.412 -4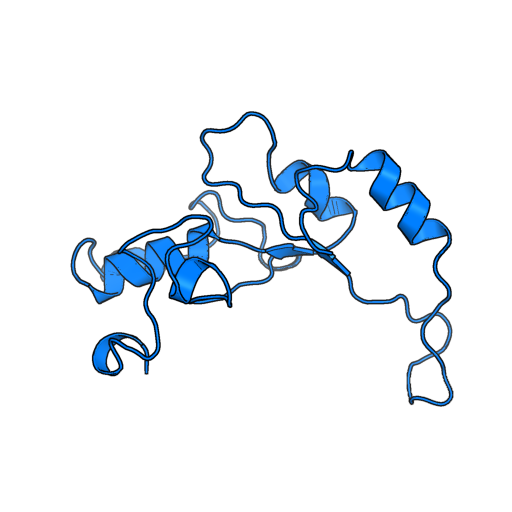.813 5.943 1.00 93.31 93 SER A N 1
ATOM 742 C CA . SER A 1 93 ? 6.503 -5.908 5.572 1.00 93.31 93 SER A CA 1
ATOM 743 C C . SER A 1 93 ? 5.253 -6.013 6.461 1.00 93.31 93 SER A C 1
ATOM 745 O O . SER A 1 93 ? 4.209 -6.437 5.972 1.00 93.31 93 SER A O 1
ATOM 747 N N . GLY A 1 94 ? 5.339 -5.652 7.747 1.00 94.38 94 GLY A N 1
ATOM 748 C CA . GLY A 1 94 ? 4.189 -5.649 8.664 1.00 9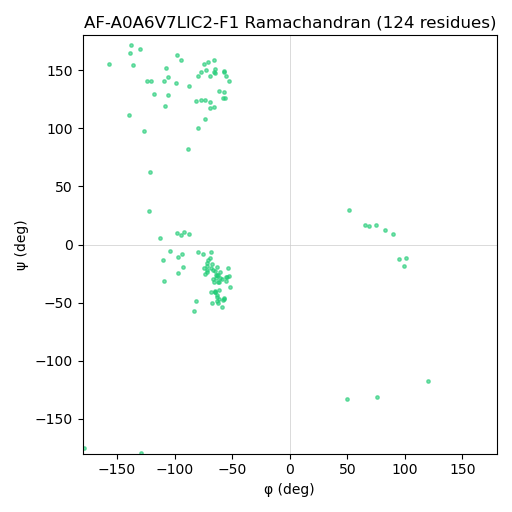4.38 94 GLY A CA 1
ATOM 749 C C . GLY A 1 94 ? 3.175 -4.532 8.392 1.00 94.38 94 GLY A C 1
ATOM 750 O O . GLY A 1 94 ? 1.996 -4.682 8.722 1.00 94.38 94 GLY A O 1
ATOM 751 N N . ASP A 1 95 ? 3.624 -3.469 7.727 1.00 96.12 95 ASP A N 1
ATOM 752 C CA . ASP A 1 95 ? 2.875 -2.242 7.460 1.00 96.12 95 ASP A CA 1
ATOM 753 C C . ASP A 1 95 ? 2.389 -2.164 6.007 1.00 96.12 95 ASP A C 1
ATOM 755 O O . ASP A 1 95 ? 1.651 -1.251 5.651 1.00 96.12 95 ASP A O 1
ATOM 759 N N . ALA A 1 96 ? 2.784 -3.108 5.151 1.00 96.00 96 ALA A N 1
ATOM 760 C CA . ALA A 1 96 ? 2.494 -3.071 3.724 1.00 96.00 96 ALA A CA 1
ATOM 761 C C . ALA A 1 96 ? 1.292 -3.951 3.342 1.00 96.00 96 AL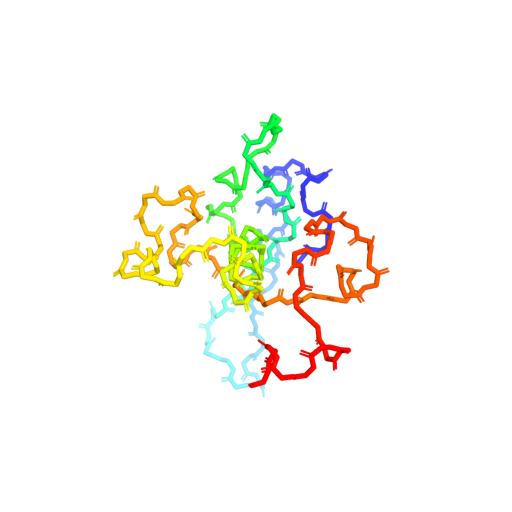A A C 1
ATOM 763 O O . ALA A 1 96 ? 1.146 -5.096 3.784 1.00 96.00 96 ALA A O 1
ATOM 764 N N . LEU A 1 97 ? 0.454 -3.429 2.449 1.00 97.50 97 LEU A N 1
ATOM 765 C CA . LEU A 1 97 ? -0.415 -4.207 1.575 1.00 97.50 97 LEU A CA 1
ATOM 766 C C . LEU A 1 97 ? 0.142 -4.093 0.154 1.00 97.50 97 LEU A C 1
ATOM 768 O O . LEU A 1 97 ? 0.240 -2.996 -0.390 1.00 97.50 97 LEU A O 1
ATOM 772 N N . VAL A 1 98 ? 0.519 -5.224 -0.438 1.00 96.25 98 VAL A N 1
ATOM 773 C CA . VAL A 1 98 ? 1.169 -5.276 -1.756 1.00 96.25 98 VAL A CA 1
ATOM 774 C C . VAL A 1 98 ? 0.223 -5.813 -2.823 1.00 96.25 98 VAL A C 1
ATOM 776 O O . VAL A 1 98 ? -0.687 -6.589 -2.534 1.00 96.25 98 VAL A O 1
ATOM 779 N N . MET A 1 99 ? 0.448 -5.394 -4.064 1.00 96.56 99 MET A N 1
ATOM 780 C CA . MET A 1 99 ? -0.332 -5.782 -5.238 1.00 96.56 99 MET A CA 1
ATOM 781 C C . MET A 1 99 ? 0.508 -5.5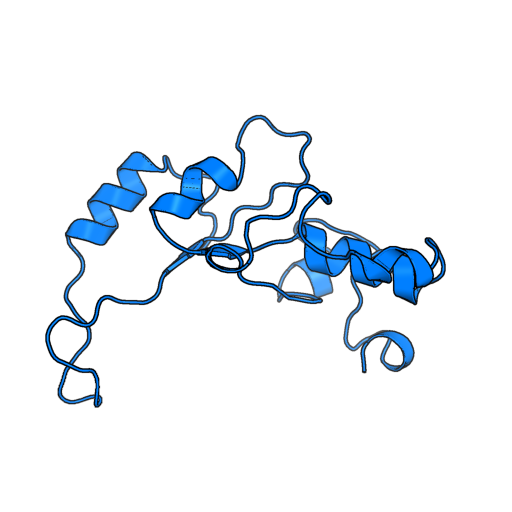89 -6.506 1.00 96.56 99 MET A C 1
ATOM 783 O O . MET A 1 99 ? 1.433 -4.775 -6.514 1.00 96.56 99 MET A O 1
ATOM 787 N N . ILE A 1 100 ? 0.187 -6.330 -7.570 1.00 96.06 100 ILE A N 1
ATOM 788 C CA . ILE A 1 100 ? 0.788 -6.118 -8.897 1.00 96.06 100 ILE A CA 1
ATOM 789 C C . ILE A 1 100 ? 0.071 -4.970 -9.614 1.00 96.06 100 ILE A C 1
ATOM 791 O O . ILE A 1 100 ? 0.708 -4.034 -10.090 1.00 96.06 100 ILE A O 1
ATOM 795 N N . ASP A 1 101 ? -1.258 -5.023 -9.623 1.00 97.06 101 ASP A N 1
ATOM 796 C CA . ASP A 1 101 ? -2.161 -3.998 -10.128 1.00 97.06 101 ASP A CA 1
ATOM 797 C C . ASP A 1 101 ? -3.370 -3.824 -9.196 1.00 97.06 101 ASP A C 1
ATOM 799 O O . ASP A 1 101 ? -3.646 -4.652 -8.327 1.00 97.06 101 ASP A O 1
ATOM 803 N N . ASN A 1 102 ? -4.088 -2.718 -9.373 1.00 96.44 102 ASN A N 1
ATOM 804 C CA . ASN A 1 102 ? -5.372 -2.436 -8.747 1.00 96.44 102 ASN A CA 1
ATOM 805 C C . ASN A 1 102 ? -6.391 -2.012 -9.815 1.00 96.44 102 ASN A C 1
ATOM 807 O O . ASN A 1 102 ? -6.108 -1.974 -11.014 1.00 96.44 102 ASN A O 1
ATOM 811 N N . HIS A 1 103 ? -7.609 -1.702 -9.379 1.00 96.25 103 HIS A N 1
ATOM 812 C CA . HIS A 1 103 ? -8.686 -1.306 -10.278 1.00 96.25 103 HIS A CA 1
ATOM 813 C C . HIS A 1 103 ? -8.415 0.009 -11.045 1.00 96.25 103 HIS A C 1
ATOM 815 O O . HIS A 1 103 ? -8.901 0.145 -12.172 1.00 96.25 103 HIS A O 1
ATOM 821 N N . ASP A 1 104 ? -7.598 0.921 -10.514 1.00 96.25 104 ASP A N 1
ATOM 822 C CA . ASP A 1 104 ? -7.235 2.185 -11.170 1.00 96.25 104 ASP A CA 1
ATOM 823 C C . ASP A 1 104 ? -6.091 2.016 -12.168 1.00 96.25 104 ASP A C 1
ATOM 825 O O . ASP A 1 104 ? -6.237 2.289 -13.366 1.00 96.25 104 ASP A O 1
ATOM 829 N N . ASN A 1 105 ? -4.949 1.513 -11.700 1.00 95.19 105 ASN A N 1
ATOM 830 C CA . ASN A 1 105 ? -3.714 1.490 -12.475 1.00 95.19 105 ASN A CA 1
ATOM 831 C C . ASN A 1 105 ? -3.758 0.469 -13.617 1.00 95.19 105 ASN A C 1
ATOM 833 O O . ASN A 1 105 ? -3.150 0.698 -14.663 1.00 95.19 105 ASN A O 1
ATOM 837 N N . GLN A 1 106 ? -4.607 -0.563 -13.526 1.00 95.56 106 GLN A N 1
ATOM 838 C CA . GLN A 1 106 ? -4.850 -1.467 -14.652 1.00 95.56 106 GLN A CA 1
ATOM 839 C C . GLN A 1 106 ? -5.622 -0.812 -15.817 1.00 95.56 106 GLN A C 1
ATOM 841 O O . GLN A 1 106 ? -5.737 -1.386 -16.909 1.00 95.56 106 GLN A O 1
ATOM 846 N N . ARG A 1 107 ? -6.180 0.384 -15.589 1.00 94.88 107 ARG A N 1
ATOM 847 C CA . ARG A 1 107 ? -6.880 1.223 -16.575 1.00 94.88 107 ARG A CA 1
ATOM 848 C C . ARG A 1 107 ? -6.122 2.515 -16.892 1.00 94.88 107 ARG A C 1
ATOM 850 O O . ARG A 1 107 ? -6.623 3.315 -17.672 1.00 94.88 107 ARG A O 1
ATOM 857 N N . GLY A 1 108 ? -4.912 2.685 -16.357 1.00 89.94 108 GLY A N 1
ATOM 858 C CA . GLY A 1 108 ? -4.081 3.869 -16.580 1.00 89.94 108 GLY A CA 1
ATOM 859 C C . GLY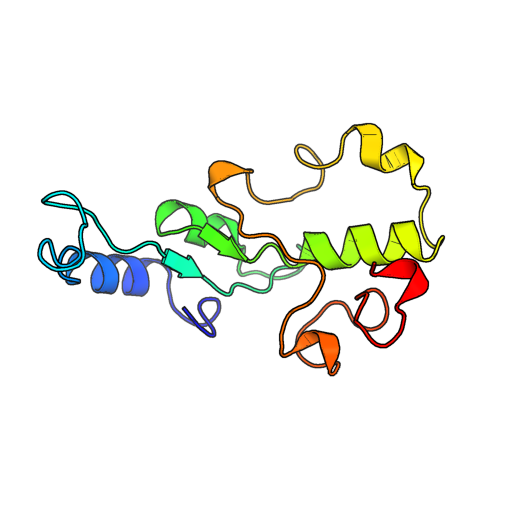 A 1 108 ? -4.415 5.061 -15.679 1.00 89.94 108 GLY A C 1
ATOM 860 O O . GLY A 1 108 ? -3.930 6.156 -15.944 1.00 89.94 108 GLY A O 1
ATOM 861 N N . HIS A 1 109 ? -5.223 4.872 -14.633 1.00 88.25 109 HIS A N 1
ATOM 862 C CA . HIS A 1 109 ? -5.465 5.889 -13.608 1.00 88.25 109 HIS A CA 1
ATOM 863 C C . HIS A 1 109 ? -4.524 5.709 -12.409 1.00 88.25 109 HIS A C 1
ATOM 865 O O . HIS A 1 109 ? -3.986 4.627 -12.182 1.00 88.25 109 HIS A O 1
ATOM 871 N N . GLY A 1 110 ? -4.317 6.771 -11.630 1.00 81.50 110 GLY A N 1
ATOM 872 C CA . GLY A 1 110 ? -3.376 6.754 -10.509 1.00 81.50 110 GLY A CA 1
ATOM 873 C C . GLY A 1 110 ? -1.925 6.828 -10.989 1.00 81.50 110 GLY A C 1
ATOM 874 O O . GLY A 1 110 ? -1.583 7.686 -11.802 1.00 81.50 110 GLY A O 1
ATOM 875 N N . GLY A 1 111 ? -1.058 5.949 -10.481 1.00 82.00 111 GLY A N 1
ATOM 876 C CA . GLY A 1 111 ? 0.365 5.944 -10.823 1.00 82.00 111 GLY A CA 1
ATOM 877 C C . GLY A 1 111 ? 0.914 4.581 -11.246 1.00 82.00 111 GLY A C 1
ATOM 878 O O . GLY A 1 111 ? 0.256 3.551 -11.119 1.00 82.00 111 GLY A O 1
ATOM 879 N N . GLY A 1 112 ? 2.134 4.593 -11.788 1.00 81.56 112 GLY A N 1
ATOM 880 C CA . GLY A 1 112 ? 2.843 3.410 -12.293 1.00 81.56 112 GLY A CA 1
ATOM 881 C C . GLY A 1 112 ? 2.783 3.194 -13.808 1.00 81.56 112 GLY A C 1
ATOM 882 O O . GLY A 1 112 ? 3.649 2.513 -14.353 1.00 81.56 112 GLY A O 1
ATOM 883 N N . GLY A 1 113 ? 1.835 3.820 -14.511 1.00 88.44 113 GLY A N 1
ATOM 884 C CA . GLY A 1 113 ? 1.820 3.896 -15.978 1.00 88.44 113 GLY A CA 1
ATOM 885 C C . GLY A 1 113 ? 2.019 2.547 -16.682 1.00 88.44 113 GLY A C 1
ATOM 886 O O . GLY A 1 113 ? 1.405 1.543 -16.327 1.00 88.44 113 GLY A O 1
ATOM 887 N N . THR A 1 114 ? 2.898 2.514 -17.688 1.00 88.12 114 THR A N 1
ATOM 888 C CA . THR A 1 114 ? 3.172 1.310 -18.494 1.00 88.12 114 THR A CA 1
ATOM 889 C C . THR A 1 114 ? 3.940 0.220 -17.748 1.00 88.12 114 THR A C 1
ATOM 891 O O . THR A 1 114 ? 4.003 -0.905 -18.249 1.00 88.12 114 THR A O 1
ATOM 894 N N . ALA A 1 115 ? 4.524 0.522 -16.582 1.00 93.31 115 ALA A N 1
ATOM 895 C CA . ALA A 1 115 ? 5.228 -0.474 -15.780 1.00 93.31 115 ALA A CA 1
ATOM 896 C C . ALA A 1 115 ? 4.254 -1.542 -15.275 1.00 93.31 115 ALA A C 1
ATOM 898 O O . ALA A 1 115 ? 4.564 -2.729 -15.339 1.00 93.31 115 ALA A O 1
ATOM 899 N N . ILE A 1 116 ? 3.047 -1.132 -14.872 1.00 96.62 116 ILE A N 1
ATOM 900 C CA . ILE A 1 116 ? 2.045 -2.017 -14.277 1.00 96.62 116 ILE A CA 1
ATOM 901 C C . ILE A 1 116 ? 1.726 -3.194 -15.208 1.00 96.62 116 ILE A C 1
ATOM 903 O O . ILE A 1 116 ? 1.400 -3.043 -16.395 1.00 96.62 116 ILE A O 1
ATOM 907 N N . LEU A 1 117 ? 1.847 -4.397 -14.653 1.00 96.44 117 LEU A N 1
ATOM 908 C CA . LEU A 1 117 ? 1.437 -5.632 -15.306 1.00 96.44 117 LEU A CA 1
ATOM 909 C C . LEU A 1 117 ? -0.028 -5.881 -14.997 1.00 96.44 117 LEU A C 1
ATOM 911 O O . LEU A 1 117 ? -0.469 -5.724 -13.869 1.00 96.44 117 LEU A O 1
ATOM 915 N N . THR A 1 118 ? -0.778 -6.281 -16.013 1.00 96.19 118 THR A N 1
ATOM 916 C CA . THR A 1 118 ? -2.213 -6.532 -15.890 1.00 96.19 118 THR A CA 1
ATOM 917 C C . THR A 1 118 ? -2.566 -7.799 -16.647 1.00 96.19 118 THR A C 1
ATOM 919 O O . THR A 1 118 ? -1.783 -8.298 -17.464 1.00 96.19 118 THR A O 1
ATOM 922 N N . TYR A 1 119 ? -3.805 -8.257 -16.486 1.00 95.38 119 TYR A N 1
ATOM 923 C CA . TYR A 1 119 ? -4.345 -9.374 -17.261 1.00 95.38 119 TYR A CA 1
ATOM 924 C C . TYR A 1 119 ? -4.221 -9.206 -18.792 1.00 95.38 119 TYR A C 1
ATOM 926 O O . TYR A 1 119 ? -4.268 -10.205 -19.508 1.00 95.38 119 TYR A O 1
ATOM 934 N N . LYS A 1 120 ? -4.051 -7.976 -19.308 1.00 95.06 120 LYS A N 1
ATOM 935 C CA . LYS A 1 120 ? -3.873 -7.692 -20.745 1.00 95.06 120 LYS A CA 1
ATOM 936 C C . LYS A 1 120 ? -2.503 -8.124 -21.285 1.00 95.06 120 LYS A C 1
ATOM 938 O O . LYS A 1 120 ? -2.344 -8.242 -22.495 1.00 95.06 120 LYS A O 1
ATOM 943 N N . VAL A 1 121 ? -1.525 -8.381 -20.411 1.00 94.06 121 VAL A N 1
ATOM 944 C CA . VAL A 1 121 ? -0.194 -8.922 -20.748 1.00 94.06 121 VAL A CA 1
ATOM 945 C C . VAL A 1 121 ? 0.049 -10.246 -20.006 1.00 94.06 121 VAL A C 1
ATOM 947 O O . VAL A 1 121 ? 0.969 -10.361 -19.197 1.00 94.06 121 VAL A O 1
ATOM 950 N N . PRO A 1 122 ? -0.771 -11.280 -20.269 1.00 94.94 122 PRO A N 1
ATOM 951 C CA . PRO A 1 122 ? -0.904 -12.440 -19.390 1.00 94.94 122 PRO A CA 1
ATOM 952 C C . PRO A 1 122 ? 0.391 -13.231 -19.201 1.00 94.94 122 PRO A C 1
ATOM 954 O O . PRO A 1 122 ? 0.606 -13.746 -18.116 1.00 94.94 122 PRO A O 1
ATOM 957 N N . LYS A 1 123 ? 1.271 -13.297 -20.211 1.00 95.44 123 LYS A N 1
ATOM 958 C CA . LYS A 1 123 ? 2.554 -14.018 -20.115 1.00 95.44 123 LYS A CA 1
ATOM 959 C C . LYS A 1 123 ? 3.488 -13.448 -19.040 1.00 95.44 123 LYS A C 1
ATOM 961 O O . LYS A 1 123 ? 4.287 -14.190 -18.493 1.00 95.44 123 LYS A O 1
ATOM 966 N N . LEU A 1 124 ? 3.433 -12.139 -18.800 1.00 93.94 124 LEU A N 1
ATOM 967 C CA . LEU A 1 124 ? 4.269 -11.482 -17.792 1.00 93.94 124 LEU A CA 1
ATOM 968 C C . LEU A 1 124 ? 3.566 -11.389 -16.431 1.00 93.94 124 LEU A C 1
ATOM 970 O O . LEU A 1 124 ? 4.227 -11.170 -15.427 1.00 93.94 124 LEU A O 1
ATOM 974 N N . TYR A 1 125 ? 2.236 -11.509 -16.410 1.00 91.25 125 TYR A N 1
ATOM 975 C CA . TYR A 1 125 ? 1.399 -11.300 -15.227 1.00 91.25 125 TYR A CA 1
ATOM 976 C C . TYR A 1 125 ? 1.028 -12.596 -14.487 1.00 91.25 125 TYR A C 1
ATOM 978 O O . TYR A 1 125 ? 0.699 -12.537 -13.305 1.00 91.25 125 TYR A O 1
ATOM 986 N N . LYS A 1 126 ? 1.022 -13.741 -15.180 1.00 79.75 126 LYS A N 1
ATOM 987 C CA . LYS A 1 126 ? 0.596 -15.046 -14.655 1.00 79.75 126 LYS A CA 1
ATOM 988 C C . LYS A 1 126 ? 1.760 -16.007 -14.489 1.00 79.75 126 LYS A C 1
ATOM 990 O O . LYS A 1 126 ? 2.647 -15.995 -15.370 1.00 79.75 126 LYS A O 1
#

Sequence (126 aa):
LDAAKHMWPQDLAIIYTRLKDLNTDAGFAPKSRPFYYLEVIDFGTEAVKKQEYTGIGRVIEFTYGIVLGNMFRGSEPLNDLRNWGNGWGLANSGDALVMIDNHDNQRGHGGGGTAILTYKVPKLYK

Secondary structure (DSSP, 8-state):
-TTGGGS-HHHHHHHHHTSPPPPGGGTPPTTPPPP-EE-----SSSSS-GGGTTTTSEEE-HHHHHHHHHHHTTSS-GGGGGG-STTTTPPPTTTEE--S--TTGGGT-SS-GGG---TTSHHHH-